Protein AF-A0A272EQB7-F1 (afdb_monomer)

Organism: NCBI:txid857335

Solvent-accessible surface area (backbone atoms only — not comparable to full-atom values): 10010 Å² total; per-residue (Å²): 135,85,90,82,90,80,87,82,80,87,81,77,77,75,69,78,74,81,74,76,71,73,78,72,76,55,70,37,85,63,56,81,88,71,46,61,60,33,54,83,73,50,77,81,75,66,52,91,91,33,71,62,35,52,49,55,52,49,56,60,53,58,59,62,74,35,62,96,34,72,68,36,55,48,50,57,58,67,66,43,72,52,82,69,60,44,56,44,74,48,19,76,82,69,74,44,85,57,54,59,89,85,39,48,68,57,52,52,50,54,48,13,50,49,39,39,53,56,58,23,49,41,57,34,48,71,72,64,63,74,78,51,67,78,77,34,79,86,42,43,71,62,35,73,81,61,77,69,73,81,78,86,72,82,74,129

Secondary structure (DSSP, 8-state):
-------------------------PPPSS-TTTS--HHHHSPPPPPTT-HHHHHHHHHHHHHGGGTTSHHHHHHHHHH---TTHHHHTTHHHHTS---TTT-HHHHHHHHHHHHHHHHHTHHHHHHH-PPPGGGSHHHHHHHGGGT---------

Nearest PDB structures (foldseek):
  1iw8-assembly1_B  TM=9.272E-01  e=2.525E-04  Shimwellia blattae
  1d2t-assembly1_A  TM=9.258E-01  e=3.626E-04  Shimwellia blattae
  1iw8-assembly1_E  TM=9.269E-01  e=3.414E-04  Shimwellia blattae
  1iw8-assembly1_A  TM=9.274E-01  e=4.903E-04  Shimwellia blattae
  2a96-assembly2_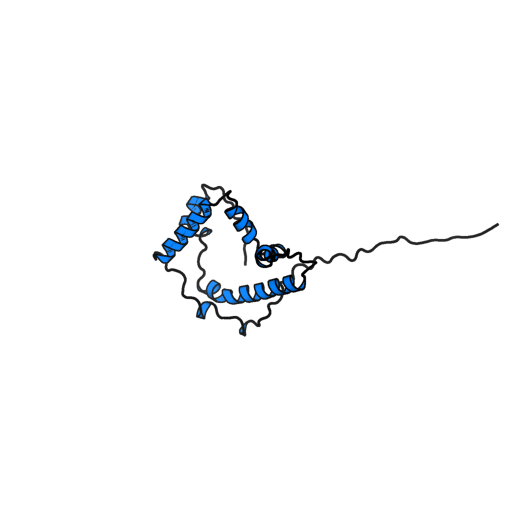C  TM=8.805E-01  e=4.855E-03  Salmonella enterica subsp. enterica serovar Typhimurium

Radius of gyration: 25.17 Å; Cα contacts (8 Å, |Δi|>4): 79; chains: 1; bounding box: 80×48×67 Å

pLDDT: mean 79.61, std 21.86, range [29.05, 97.69]

Sequence (156 aa):
MNRMLSALLLAITILPGISSAKDARAKGYLKKSELPSSLAQLPPPPAPGSAAEALDLDIARRSFTLRDTPRWAQAISDADLSFPRAAQTYACALGTRIPQADVPHLHELLQRSRRDLSGATKRAKEHYQRKRPLNRPRFTRHFEALSWQPSGGVYE

Structure (mmCIF, N/CA/C/O backbone):
data_AF-A0A272EQB7-F1
#
_entry.id   AF-A0A272EQB7-F1
#
loop_
_atom_site.group_PDB
_atom_site.id
_atom_site.type_symbol
_atom_site.label_atom_id
_atom_site.label_alt_id
_atom_site.label_comp_id
_atom_site.label_asym_id
_atom_site.label_entity_id
_atom_site.label_seq_id
_atom_site.pdbx_PDB_ins_code
_atom_site.Cartn_x
_atom_site.Cartn_y
_atom_site.Cartn_z
_atom_site.occupancy
_atom_site.B_iso_or_equiv
_atom_site.auth_seq_id
_atom_site.auth_comp_id
_atom_site.auth_asym_id
_atom_site.auth_atom_id
_atom_site.pdbx_PDB_model_num
ATOM 1 N N . MET A 1 1 ? -62.634 37.733 42.838 1.00 40.22 1 MET A N 1
ATOM 2 C CA . MET A 1 1 ? -62.467 36.369 42.293 1.00 40.22 1 MET A CA 1
ATOM 3 C C . MET A 1 1 ? -61.105 36.262 41.616 1.00 40.22 1 MET A C 1
ATOM 5 O O . MET A 1 1 ? -60.834 37.042 40.719 1.00 40.22 1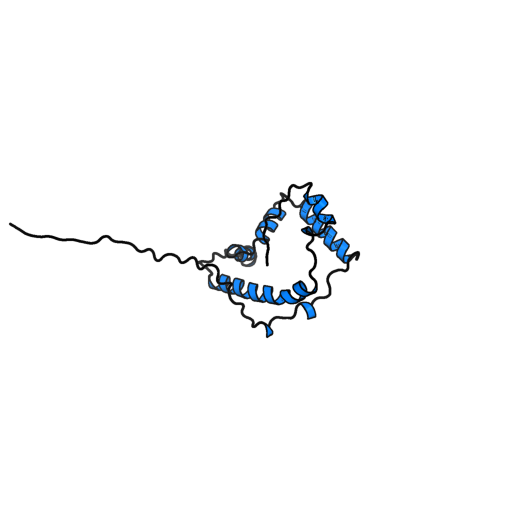 MET A O 1
ATOM 9 N N . ASN A 1 2 ? -60.268 35.380 42.177 1.00 34.50 2 ASN A N 1
ATOM 10 C CA . ASN A 1 2 ? -58.983 34.766 41.776 1.00 34.50 2 ASN A CA 1
ATOM 11 C C . ASN A 1 2 ? -58.168 35.373 40.609 1.00 34.50 2 ASN A C 1
ATOM 13 O O . ASN A 1 2 ? -58.652 35.425 39.491 1.00 34.50 2 ASN A O 1
ATOM 17 N N . ARG A 1 3 ? -56.942 35.895 40.806 1.00 48.72 3 ARG A N 1
ATOM 18 C CA . ARG A 1 3 ? -55.649 35.231 41.147 1.00 48.72 3 ARG A CA 1
ATOM 19 C C . ARG A 1 3 ? -55.101 34.289 40.050 1.00 48.72 3 ARG A C 1
ATOM 21 O O . ARG A 1 3 ? -55.536 33.150 39.988 1.00 48.72 3 ARG A O 1
ATOM 28 N N . MET A 1 4 ? -54.065 34.716 39.311 1.00 43.78 4 MET A N 1
ATOM 29 C CA . MET A 1 4 ? -52.652 34.271 39.447 1.00 43.78 4 MET A CA 1
ATOM 30 C C . MET A 1 4 ? -51.841 34.402 38.144 1.00 43.78 4 MET A C 1
ATOM 32 O O . MET A 1 4 ? -52.243 33.930 37.088 1.00 43.78 4 MET A O 1
ATOM 36 N N . LEU A 1 5 ? -50.655 35.005 38.274 1.00 47.69 5 LEU A N 1
ATOM 37 C CA . LEU A 1 5 ? -49.543 34.911 37.333 1.00 47.69 5 LEU A CA 1
ATOM 38 C C . LEU A 1 5 ? -49.000 33.470 37.291 1.00 47.69 5 LEU A C 1
ATOM 40 O O . LEU A 1 5 ? -48.858 32.850 38.344 1.00 47.69 5 LEU A O 1
ATOM 44 N N . SER A 1 6 ? -48.587 32.976 36.121 1.00 44.16 6 SER A N 1
ATOM 45 C CA . SER A 1 6 ? -47.539 31.949 36.024 1.00 44.16 6 SER A CA 1
ATOM 46 C C . SER A 1 6 ? -46.805 32.012 34.687 1.00 44.16 6 SER A C 1
ATOM 48 O O . SER A 1 6 ? -47.367 31.778 33.622 1.00 44.16 6 SER A O 1
ATOM 50 N N . ALA A 1 7 ? -45.524 32.349 34.797 1.00 49.12 7 ALA A N 1
ATOM 51 C CA . ALA A 1 7 ? -44.485 32.121 33.810 1.00 49.12 7 ALA A CA 1
ATOM 52 C C . ALA A 1 7 ? -44.190 30.618 33.705 1.00 49.12 7 ALA A C 1
ATOM 54 O O . ALA A 1 7 ? -44.163 29.963 34.744 1.00 49.12 7 ALA A O 1
ATOM 55 N N . LEU A 1 8 ? -43.873 30.089 32.515 1.00 44.78 8 LEU A N 1
ATOM 56 C CA . LEU A 1 8 ? -42.995 28.916 32.427 1.00 44.78 8 LEU A CA 1
ATOM 57 C C . LEU A 1 8 ? -42.366 28.701 31.034 1.00 44.78 8 LEU A C 1
ATOM 59 O O . LEU A 1 8 ? -43.028 28.337 30.071 1.00 44.78 8 LEU A O 1
ATOM 63 N N . LEU A 1 9 ? -41.053 28.934 31.022 1.00 42.50 9 LEU A N 1
ATOM 64 C CA . LEU A 1 9 ? -39.956 28.272 30.309 1.00 42.50 9 LEU A CA 1
ATOM 65 C C . LEU A 1 9 ? -40.028 27.973 28.797 1.00 42.50 9 LEU A C 1
ATOM 67 O O . LEU A 1 9 ? -40.594 26.994 28.322 1.00 42.50 9 LEU A O 1
ATOM 71 N N . LEU A 1 10 ? -39.194 28.744 28.097 1.00 43.06 10 LEU A N 1
ATOM 72 C CA . LEU A 1 10 ? -38.502 28.419 26.857 1.00 43.06 10 LEU A CA 1
ATOM 73 C C . LEU A 1 10 ? -37.652 27.139 27.046 1.00 43.06 10 LEU A C 1
ATOM 75 O O . LEU A 1 10 ? -36.594 27.175 27.676 1.00 43.06 10 LEU A O 1
ATOM 79 N N . ALA A 1 11 ? -38.096 26.000 26.517 1.00 45.72 11 ALA A N 1
ATOM 80 C CA . ALA A 1 11 ? -37.273 24.794 26.447 1.00 45.72 11 ALA A CA 1
ATOM 81 C C . ALA A 1 11 ? -36.256 24.934 25.301 1.00 45.72 11 ALA A C 1
ATOM 83 O O . ALA A 1 11 ? -36.504 24.521 24.171 1.00 45.72 11 ALA A O 1
ATOM 84 N N . ILE A 1 12 ? -35.098 25.535 25.588 1.00 50.59 12 ILE A N 1
ATOM 85 C CA . ILE A 1 12 ? -33.922 25.422 24.721 1.00 50.59 12 ILE A CA 1
ATOM 86 C C . ILE A 1 12 ? -33.397 23.995 24.895 1.00 50.59 12 ILE A C 1
ATOM 88 O O . ILE A 1 12 ? -32.660 23.699 25.835 1.00 50.59 12 ILE A O 1
ATOM 92 N N . THR A 1 13 ? -33.780 23.088 23.999 1.00 50.00 13 THR A N 1
ATOM 93 C CA . THR A 1 13 ? -33.079 21.812 23.853 1.00 50.00 13 THR A CA 1
ATOM 94 C C . THR A 1 13 ? -31.707 22.108 23.265 1.00 50.00 13 THR A C 1
ATOM 96 O O . THR A 1 13 ? -31.542 22.213 22.049 1.00 50.00 13 THR A O 1
ATOM 99 N N . ILE A 1 14 ? -30.713 22.277 24.135 1.00 52.88 14 ILE A N 1
ATOM 100 C CA . ILE A 1 14 ? -29.311 22.204 23.743 1.00 52.88 14 ILE A CA 1
ATOM 101 C C . ILE A 1 14 ? -29.088 20.746 23.342 1.00 52.88 14 ILE A C 1
ATOM 103 O O . ILE A 1 14 ? -28.849 19.888 24.188 1.00 52.88 14 ILE A O 1
ATOM 107 N N . LEU A 1 15 ? -29.216 20.447 22.046 1.00 45.94 15 LEU A N 1
ATOM 108 C CA . LEU A 1 15 ? -28.535 19.291 21.478 1.00 45.94 15 LEU A CA 1
ATOM 109 C C . LEU A 1 15 ? -27.065 19.464 21.874 1.00 45.94 15 LEU A C 1
ATOM 111 O O . LEU A 1 15 ? -26.483 20.487 21.497 1.00 45.94 15 LEU A O 1
ATOM 115 N N . PRO A 1 16 ? -26.456 18.552 22.655 1.00 47.72 16 PRO A N 1
ATOM 116 C CA . PRO A 1 16 ? -25.014 18.573 22.788 1.00 47.72 16 PRO A CA 1
ATOM 117 C C . PRO A 1 16 ? -24.486 18.495 21.364 1.00 47.72 16 PRO A C 1
ATOM 119 O O . PRO A 1 16 ? -24.775 17.541 20.638 1.00 47.72 16 PRO A O 1
ATOM 122 N N . GLY A 1 17 ? -23.815 19.567 20.935 1.00 45.81 17 GLY A N 1
ATOM 123 C CA . GLY A 1 17 ? -23.179 19.606 19.635 1.00 45.81 17 GLY A CA 1
ATOM 124 C C . GLY A 1 17 ? -22.377 18.325 19.514 1.00 45.81 17 GLY A C 1
ATOM 125 O O . GLY A 1 17 ? -21.524 18.051 20.361 1.00 45.81 17 GLY A O 1
ATOM 126 N N . ILE A 1 18 ? -22.705 17.512 18.510 1.00 52.97 18 ILE A N 1
ATOM 127 C CA . ILE A 1 18 ? -21.858 16.402 18.107 1.00 52.97 18 ILE A CA 1
ATOM 128 C C . ILE A 1 18 ? -20.567 17.095 17.709 1.00 52.97 18 ILE A C 1
ATOM 130 O O . ILE A 1 18 ? -20.463 17.675 16.628 1.00 52.97 18 ILE A O 1
ATOM 134 N N . SER A 1 19 ? -19.622 17.152 18.645 1.00 40.03 19 SER A N 1
ATOM 135 C CA . SER A 1 19 ? -18.281 17.598 18.354 1.00 40.03 19 SER A CA 1
ATOM 136 C C . SER A 1 19 ? -17.782 16.579 17.352 1.00 40.03 19 SER A C 1
ATOM 138 O O . SER A 1 19 ? -17.458 15.446 17.708 1.0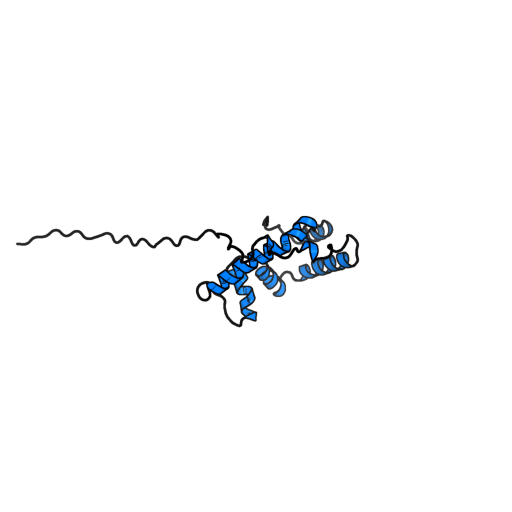0 40.03 19 SER A O 1
ATOM 140 N N . SER A 1 20 ? -17.836 16.945 16.071 1.00 47.09 20 SER A N 1
ATOM 141 C CA . SER A 1 20 ? -17.115 16.241 15.033 1.00 47.09 20 SER A CA 1
ATOM 142 C C . SER A 1 20 ? -15.663 16.383 15.441 1.00 47.09 20 SER A C 1
ATOM 144 O O . SER A 1 20 ? -15.038 17.410 15.170 1.00 47.09 20 SER A O 1
ATOM 146 N N . ALA A 1 21 ? -15.167 15.393 16.183 1.00 48.66 21 ALA A N 1
ATOM 147 C CA . ALA A 1 21 ? -13.775 15.283 16.539 1.00 48.66 21 ALA A CA 1
ATOM 148 C C . ALA A 1 21 ? -13.015 15.327 15.217 1.00 48.66 21 ALA A C 1
ATOM 150 O O . ALA A 1 21 ? -13.003 14.359 14.462 1.00 48.66 21 ALA A O 1
ATOM 151 N N . LYS A 1 22 ? -12.462 16.499 14.891 1.00 45.22 22 LYS A N 1
ATOM 152 C CA . LYS A 1 22 ? -11.481 16.651 13.824 1.00 45.22 22 LYS A CA 1
ATOM 153 C C . LYS A 1 22 ? -10.431 15.589 14.101 1.00 45.22 22 LYS A C 1
ATOM 155 O O . LYS A 1 22 ? -9.779 15.682 15.137 1.00 45.22 22 LYS A O 1
ATOM 160 N N . ASP A 1 23 ? -10.356 14.594 13.219 1.00 49.66 23 ASP A N 1
ATOM 161 C CA . ASP A 1 23 ? -9.526 13.392 13.300 1.00 49.66 23 ASP A CA 1
ATOM 162 C C . ASP A 1 23 ? -8.214 13.633 14.058 1.00 49.66 23 ASP A C 1
ATOM 164 O O . ASP A 1 23 ? -7.176 13.976 13.480 1.00 49.66 23 ASP A O 1
ATOM 168 N N . ALA A 1 24 ? -8.230 13.413 15.373 1.00 55.94 24 ALA A N 1
ATOM 169 C CA . ALA A 1 24 ? -7.002 13.188 16.100 1.00 55.94 24 ALA A CA 1
ATOM 170 C C . ALA A 1 24 ? -6.483 11.863 15.549 1.00 55.94 24 ALA A C 1
ATOM 172 O O . ALA A 1 24 ? -7.046 10.808 15.840 1.00 55.94 24 ALA A O 1
ATOM 173 N N . ARG A 1 25 ? -5.480 11.926 14.659 1.00 65.62 25 ARG A N 1
ATOM 174 C CA . ARG A 1 25 ? -4.903 10.742 14.010 1.0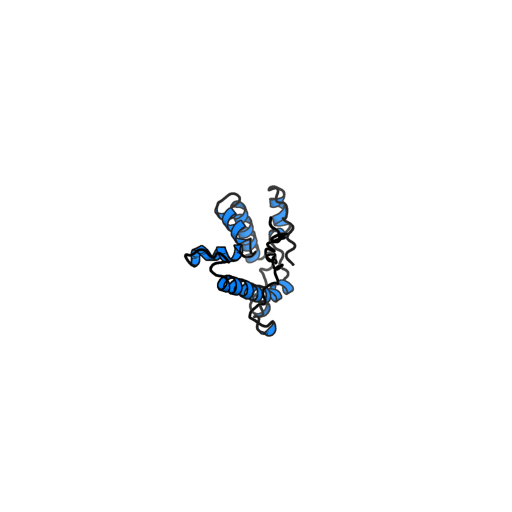0 65.62 25 ARG A CA 1
ATOM 175 C C . ARG A 1 25 ? -4.656 9.693 15.102 1.00 65.62 25 ARG A C 1
ATOM 177 O O . ARG A 1 25 ? -3.810 9.923 15.963 1.00 65.62 25 ARG A O 1
ATOM 184 N N . ALA A 1 26 ? -5.400 8.581 15.066 1.00 78.56 26 ALA A N 1
ATOM 185 C CA . ALA A 1 26 ? -5.333 7.550 16.103 1.00 78.56 26 ALA A CA 1
ATOM 186 C C . ALA A 1 26 ? -3.874 7.177 16.392 1.00 78.56 26 ALA A C 1
ATOM 188 O O . ALA A 1 26 ? -3.101 7.016 15.455 1.00 78.56 26 ALA A O 1
ATOM 189 N N . LYS A 1 27 ? -3.461 7.066 17.656 1.00 91.31 27 LYS A N 1
ATOM 190 C CA . LYS A 1 27 ? -2.083 6.679 17.989 1.00 91.31 27 LYS A CA 1
ATOM 191 C C . LYS A 1 27 ? -1.881 5.187 17.700 1.00 91.31 27 LYS A C 1
ATOM 193 O O . LYS A 1 27 ? -2.681 4.368 18.142 1.00 91.31 27 LYS A O 1
ATOM 198 N N . GLY A 1 28 ? -0.796 4.838 17.011 1.00 94.38 28 GLY A N 1
ATOM 199 C CA . GLY A 1 28 ? -0.396 3.440 16.816 1.00 94.38 28 GLY A CA 1
ATOM 200 C C . GLY A 1 28 ? -0.180 2.681 18.134 1.00 94.38 28 GLY A C 1
ATOM 201 O O . GLY A 1 28 ? -0.078 3.287 19.206 1.00 94.38 28 GLY A O 1
ATOM 202 N N . TYR A 1 29 ? -0.151 1.354 18.075 1.00 96.69 29 TYR A N 1
ATOM 203 C CA . TYR A 1 29 ? 0.155 0.509 19.230 1.00 96.69 29 TYR A CA 1
ATOM 204 C C . TYR A 1 29 ? 1.644 0.521 19.562 1.00 96.69 29 TYR A C 1
ATOM 206 O O . TYR A 1 29 ? 2.002 0.472 20.739 1.00 96.69 29 TYR A O 1
ATOM 214 N N . LEU A 1 30 ? 2.500 0.615 18.545 1.00 96.50 30 LEU A N 1
ATOM 215 C CA . LEU A 1 30 ? 3.940 0.459 18.696 1.00 96.50 30 LEU A CA 1
ATOM 216 C C . LEU A 1 30 ? 4.633 1.800 18.951 1.00 96.50 30 LEU A C 1
ATOM 218 O O . LEU A 1 30 ? 4.301 2.844 18.377 1.00 96.50 30 LEU A O 1
ATOM 222 N N . LYS A 1 31 ? 5.665 1.780 19.795 1.00 95.12 31 LYS A N 1
ATOM 223 C CA . LYS A 1 31 ? 6.633 2.876 19.884 1.00 95.12 31 LYS A CA 1
ATOM 224 C C . LYS A 1 31 ? 7.452 2.916 18.598 1.00 95.12 31 LYS A C 1
ATOM 226 O O . LYS A 1 31 ? 7.689 1.904 17.947 1.00 95.12 31 LYS A O 1
ATOM 231 N N . LYS A 1 32 ? 7.999 4.089 18.267 1.00 90.81 32 LYS A N 1
ATOM 232 C CA . LYS A 1 32 ? 8.852 4.256 17.075 1.00 90.81 32 LYS A CA 1
ATOM 233 C C . LYS A 1 32 ? 10.049 3.294 17.044 1.00 90.81 32 LYS A C 1
ATOM 235 O O . LYS A 1 32 ? 10.457 2.893 15.961 1.00 90.81 32 LYS A O 1
ATOM 240 N N . SER A 1 33 ? 10.603 2.945 18.206 1.00 93.69 33 SER A N 1
ATOM 241 C CA . SER A 1 33 ? 11.720 2.000 18.350 1.00 93.69 33 SER A CA 1
ATOM 242 C C . SER A 1 33 ? 11.331 0.539 18.112 1.00 93.69 33 SER A C 1
ATOM 244 O O . SER A 1 33 ? 12.207 -0.276 17.861 1.00 93.69 33 SER A O 1
ATOM 246 N N . GLU A 1 34 ? 10.042 0.212 18.203 1.00 95.94 34 GLU A N 1
ATOM 247 C CA . GLU A 1 34 ? 9.500 -1.143 18.032 1.00 95.94 34 GLU A CA 1
ATOM 248 C C . GLU A 1 34 ? 9.037 -1.391 16.587 1.00 95.94 34 GLU A C 1
ATOM 250 O O . GLU A 1 34 ? 8.752 -2.524 16.207 1.00 95.94 34 GLU A O 1
ATOM 255 N N . LEU A 1 35 ? 8.966 -0.341 15.761 1.00 95.19 35 LEU A N 1
ATOM 256 C CA . LEU A 1 35 ? 8.603 -0.475 14.355 1.00 95.19 35 LEU A CA 1
ATOM 257 C C . LEU A 1 35 ? 9.707 -1.209 13.574 1.00 95.19 35 LEU A C 1
ATOM 259 O O . LEU A 1 35 ? 10.881 -0.835 13.675 1.00 95.19 35 LEU A O 1
ATOM 263 N N . PRO A 1 36 ? 9.352 -2.193 12.727 1.00 92.50 36 PRO A N 1
ATOM 264 C CA . PRO A 1 36 ? 10.323 -2.878 11.888 1.00 92.50 36 PRO A CA 1
ATOM 265 C C . PRO A 1 36 ? 10.985 -1.901 10.909 1.00 92.50 36 PRO A C 1
ATOM 267 O O . PRO A 1 36 ? 10.334 -1.047 10.301 1.00 92.50 36 PRO A O 1
ATOM 270 N N . SER A 1 37 ? 12.299 -2.036 10.727 1.00 90.62 37 SER A N 1
ATOM 271 C CA . SER A 1 37 ? 13.038 -1.210 9.773 1.00 90.62 37 SER A CA 1
ATOM 272 C C . SER A 1 37 ? 12.834 -1.730 8.350 1.00 90.62 37 SER A C 1
ATOM 274 O O . SER A 1 37 ? 13.542 -2.636 7.914 1.00 90.62 37 SER A O 1
ATOM 276 N N . SER A 1 38 ? 11.906 -1.129 7.598 1.00 95.44 38 SER A N 1
ATOM 277 C CA . SER A 1 38 ? 11.665 -1.492 6.189 1.00 95.44 38 SER A CA 1
ATOM 278 C C . SER A 1 38 ? 12.916 -1.435 5.312 1.00 95.44 38 SER A C 1
ATOM 280 O O . SER A 1 38 ? 13.071 -2.273 4.433 1.00 95.44 38 SER A O 1
ATOM 282 N N . LEU A 1 39 ? 13.829 -0.492 5.563 1.00 96.31 39 LEU A N 1
ATOM 283 C CA . LEU A 1 39 ? 15.078 -0.375 4.803 1.00 96.31 39 LEU A CA 1
ATOM 284 C C . LEU A 1 39 ? 16.029 -1.562 5.030 1.00 96.31 39 LEU A C 1
ATOM 286 O O . LEU A 1 39 ? 16.779 -1.916 4.134 1.00 96.31 39 LEU A O 1
ATOM 290 N N . ALA A 1 40 ? 15.997 -2.179 6.214 1.00 95.62 40 ALA A N 1
ATOM 291 C CA . ALA A 1 40 ? 16.830 -3.346 6.504 1.00 95.62 40 ALA A CA 1
ATOM 292 C C . ALA A 1 40 ? 16.235 -4.652 5.948 1.00 95.62 40 ALA A C 1
ATOM 294 O O . ALA A 1 40 ? 16.945 -5.643 5.835 1.00 95.62 40 ALA A O 1
ATOM 295 N N . GLN A 1 41 ? 14.934 -4.668 5.645 1.00 95.31 41 GLN A N 1
ATOM 296 C CA . GLN A 1 41 ? 14.206 -5.873 5.235 1.00 95.31 41 GLN A CA 1
ATOM 297 C C . GLN A 1 41 ? 13.991 -5.961 3.726 1.00 95.31 41 GLN A C 1
ATOM 299 O O . GLN A 1 41 ? 13.919 -7.057 3.177 1.00 95.31 41 GLN A O 1
ATOM 304 N N . LEU A 1 42 ? 13.832 -4.818 3.058 1.00 96.44 42 LEU A N 1
ATOM 305 C CA . LEU A 1 42 ? 13.507 -4.775 1.640 1.00 96.44 42 LEU A CA 1
ATOM 306 C C . LEU A 1 42 ? 14.772 -4.624 0.790 1.00 96.44 42 LEU A C 1
ATOM 308 O O . LEU A 1 42 ? 15.647 -3.833 1.143 1.00 96.44 42 LEU A O 1
ATOM 312 N N . PRO A 1 43 ? 14.850 -5.310 -0.365 1.00 96.56 43 PRO A N 1
ATOM 313 C CA . PRO A 1 43 ? 15.865 -5.002 -1.359 1.00 96.56 43 PRO A CA 1
ATOM 314 C C . PRO A 1 43 ? 15.628 -3.603 -1.961 1.00 96.56 43 PRO A C 1
ATOM 316 O O . PRO A 1 43 ? 14.518 -3.058 -1.864 1.00 96.56 43 PRO A O 1
ATOM 319 N N . PRO A 1 44 ? 16.637 -3.021 -2.639 1.00 97.00 44 PRO A N 1
ATOM 320 C CA . PRO A 1 44 ? 16.425 -1.824 -3.442 1.00 97.00 44 PRO A CA 1
ATOM 321 C C . PRO A 1 44 ? 15.339 -2.052 -4.508 1.00 97.00 44 PRO A C 1
ATOM 323 O O . PRO A 1 44 ? 15.126 -3.184 -4.954 1.00 97.00 44 PRO A O 1
ATOM 326 N N . PRO A 1 45 ? 14.642 -0.986 -4.948 1.00 96.50 45 PRO A N 1
ATOM 327 C CA . PRO A 1 45 ? 13.667 -1.100 -6.024 1.00 96.50 45 PRO A CA 1
ATOM 328 C C . PRO A 1 45 ? 14.337 -1.582 -7.322 1.00 96.50 45 PRO A C 1
ATOM 330 O O . PRO A 1 45 ? 15.544 -1.386 -7.491 1.00 96.50 45 PRO A O 1
ATOM 333 N N . PRO A 1 46 ? 13.562 -2.139 -8.275 1.00 96.44 46 PRO A N 1
ATOM 334 C CA . PRO A 1 46 ? 14.080 -2.511 -9.586 1.00 96.44 46 PRO A CA 1
ATOM 335 C C . PRO A 1 46 ? 14.909 -1.388 -10.215 1.00 96.44 46 PRO A C 1
ATOM 337 O O . PRO A 1 46 ? 14.450 -0.243 -10.300 1.00 96.44 46 PRO A O 1
ATOM 340 N N . ALA A 1 47 ? 16.130 -1.722 -10.637 1.00 94.50 47 ALA A N 1
ATOM 341 C CA . ALA A 1 47 ? 17.055 -0.756 -11.213 1.00 94.50 47 ALA A CA 1
ATOM 342 C C . ALA A 1 47 ? 16.504 -0.174 -12.531 1.00 94.50 47 ALA A C 1
ATOM 344 O O . ALA A 1 47 ? 15.833 -0.901 -13.279 1.00 94.50 47 ALA A O 1
ATOM 345 N N . PRO A 1 48 ? 16.797 1.099 -12.854 1.00 90.62 48 PRO A N 1
ATOM 346 C CA . PRO A 1 48 ? 16.420 1.688 -14.134 1.00 90.62 48 PRO A CA 1
ATOM 347 C C . PRO A 1 48 ? 16.927 0.860 -15.321 1.00 90.62 48 PRO A C 1
ATOM 349 O O . PRO A 1 48 ? 18.091 0.472 -15.356 1.00 90.62 48 PRO A O 1
ATOM 352 N N . GLY A 1 49 ? 16.055 0.577 -16.287 1.00 90.25 49 GLY A N 1
ATOM 353 C CA . GLY A 1 49 ? 16.372 -0.226 -17.472 1.00 90.25 49 GLY A CA 1
ATOM 354 C C . GLY A 1 49 ? 16.417 -1.742 -17.244 1.00 90.25 49 GLY A C 1
ATOM 355 O O . GLY A 1 49 ? 16.604 -2.485 -18.203 1.00 90.25 49 GLY A O 1
ATOM 356 N N . SER A 1 50 ? 16.216 -2.222 -16.013 1.00 96.75 50 SER A N 1
ATOM 357 C CA . SER A 1 50 ? 16.167 -3.660 -15.730 1.00 96.75 50 SER A CA 1
ATOM 358 C C . SER A 1 50 ? 14.895 -4.323 -16.273 1.00 96.75 50 SER A C 1
ATOM 360 O O . SER A 1 50 ? 13.851 -3.683 -16.426 1.00 96.75 50 SER A O 1
ATOM 362 N N . ALA A 1 51 ? 14.948 -5.642 -16.483 1.00 97.69 51 ALA A N 1
ATOM 363 C CA . ALA A 1 51 ? 13.771 -6.435 -16.847 1.00 97.69 51 ALA A CA 1
ATOM 364 C C . ALA A 1 51 ? 12.647 -6.336 -15.795 1.00 97.69 51 ALA A C 1
ATOM 366 O O . ALA A 1 51 ? 11.470 -6.275 -16.146 1.00 97.69 51 ALA A O 1
ATOM 367 N N . ALA A 1 52 ? 13.006 -6.246 -14.511 1.00 96.69 52 ALA A N 1
ATOM 368 C CA . ALA A 1 52 ? 12.046 -6.057 -13.427 1.00 96.69 52 ALA A CA 1
ATOM 369 C C . ALA A 1 52 ? 11.353 -4.685 -13.501 1.00 96.69 52 ALA A C 1
ATOM 371 O O . ALA A 1 52 ? 10.140 -4.597 -13.321 1.00 96.69 52 ALA A O 1
ATOM 372 N N . GLU A 1 53 ? 12.080 -3.611 -13.837 1.00 94.25 53 GLU A N 1
ATOM 373 C CA . GLU A 1 53 ? 11.441 -2.315 -14.087 1.00 94.25 53 GLU A CA 1
ATOM 374 C C . GLU A 1 53 ? 10.528 -2.374 -15.320 1.00 94.25 53 GLU A C 1
ATOM 376 O O . GLU A 1 53 ? 9.428 -1.821 -15.295 1.00 94.25 53 GLU A O 1
ATOM 381 N N . ALA A 1 54 ? 10.952 -3.050 -16.390 1.00 92.69 54 ALA A N 1
ATOM 382 C CA . ALA A 1 54 ? 10.133 -3.203 -17.589 1.00 92.69 54 ALA A CA 1
ATOM 383 C C . ALA A 1 54 ? 8.797 -3.903 -17.282 1.00 92.69 54 ALA A C 1
ATOM 385 O O . ALA A 1 54 ? 7.752 -3.420 -17.724 1.00 92.69 54 ALA A O 1
ATOM 386 N N . LEU A 1 55 ? 8.824 -4.966 -16.472 1.00 95.75 55 LEU A N 1
ATOM 387 C CA . LEU A 1 55 ? 7.628 -5.671 -16.010 1.00 95.75 55 LEU 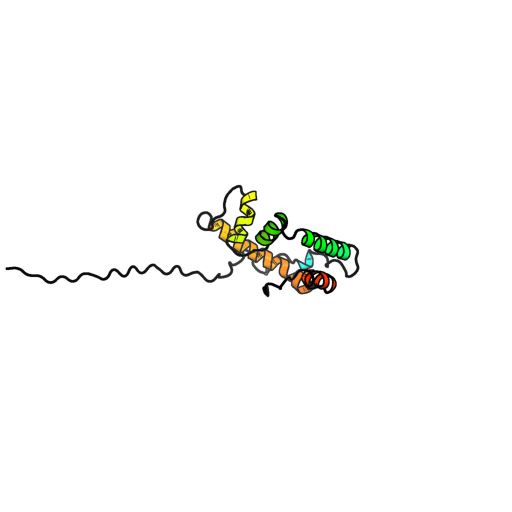A CA 1
ATOM 388 C C . LEU A 1 55 ? 6.709 -4.766 -15.176 1.00 95.75 55 LEU A C 1
ATOM 390 O O . LEU A 1 55 ? 5.512 -4.688 -15.455 1.00 95.75 55 LEU A O 1
ATOM 394 N N . ASP A 1 56 ? 7.262 -4.031 -14.207 1.00 93.69 56 ASP A N 1
ATOM 395 C CA . ASP A 1 56 ? 6.500 -3.084 -13.381 1.00 93.69 56 ASP A CA 1
ATOM 396 C C . ASP A 1 56 ? 5.762 -2.041 -14.236 1.00 93.69 56 ASP A C 1
ATOM 398 O O . ASP A 1 56 ? 4.601 -1.710 -13.981 1.00 93.69 56 ASP A O 1
ATOM 402 N N . LEU A 1 57 ? 6.437 -1.502 -15.258 1.00 90.56 57 LEU A N 1
ATOM 403 C CA . LEU A 1 57 ? 5.848 -0.512 -16.158 1.00 90.56 57 LEU A CA 1
ATOM 404 C C . LEU A 1 57 ? 4.794 -1.138 -17.077 1.00 90.56 57 LEU A C 1
ATOM 406 O O . LEU A 1 57 ? 3.803 -0.478 -17.376 1.00 90.56 57 LEU A O 1
ATOM 410 N N . ASP A 1 58 ? 4.986 -2.374 -17.532 1.00 92.31 58 ASP A N 1
ATOM 411 C CA . ASP A 1 58 ? 4.015 -3.065 -18.379 1.00 92.31 58 ASP A CA 1
ATOM 412 C C . ASP A 1 58 ? 2.714 -3.372 -17.622 1.00 92.31 58 ASP A C 1
ATOM 414 O O . ASP A 1 58 ? 1.631 -3.005 -18.081 1.00 92.31 58 ASP A O 1
ATOM 418 N N . ILE A 1 59 ? 2.809 -3.916 -16.404 1.00 93.25 59 ILE A N 1
ATOM 419 C CA . ILE A 1 59 ? 1.648 -4.150 -15.527 1.00 93.25 59 ILE A CA 1
ATOM 420 C C . ILE A 1 59 ? 0.907 -2.838 -15.254 1.00 93.25 59 ILE A C 1
ATOM 422 O O . ILE A 1 59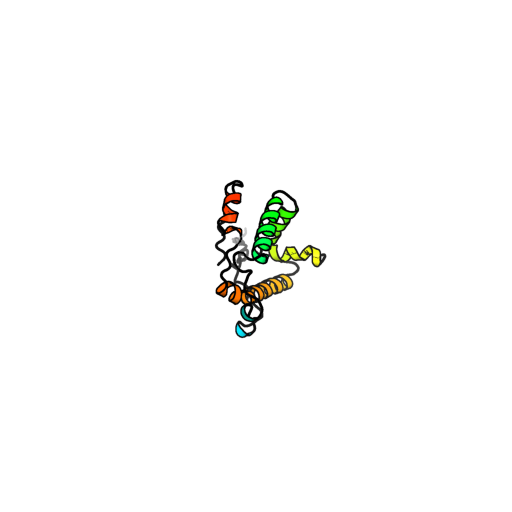 ? -0.320 -2.774 -15.363 1.00 93.25 59 ILE A O 1
ATOM 426 N N . ALA A 1 60 ? 1.645 -1.769 -14.942 1.00 91.31 60 ALA A N 1
ATOM 427 C CA . ALA A 1 60 ? 1.046 -0.463 -14.710 1.00 91.31 60 ALA A CA 1
ATOM 428 C C . ALA A 1 60 ? 0.360 0.105 -15.964 1.00 91.31 60 ALA A C 1
ATOM 430 O O . ALA A 1 60 ? -0.628 0.809 -15.819 1.00 91.31 60 ALA A O 1
ATOM 431 N N . ARG A 1 61 ? 0.816 -0.192 -17.190 1.00 88.69 61 ARG A N 1
ATOM 432 C CA . ARG A 1 61 ? 0.090 0.198 -18.416 1.00 88.69 61 ARG A CA 1
ATOM 433 C C . ARG A 1 61 ? -1.192 -0.606 -18.591 1.00 88.69 61 ARG A C 1
ATOM 435 O O . ARG A 1 61 ? -2.232 -0.019 -18.875 1.00 88.69 61 ARG A O 1
ATOM 442 N N . ARG A 1 62 ? -1.128 -1.925 -18.388 1.00 90.88 62 ARG A N 1
ATOM 443 C CA . ARG A 1 62 ? -2.28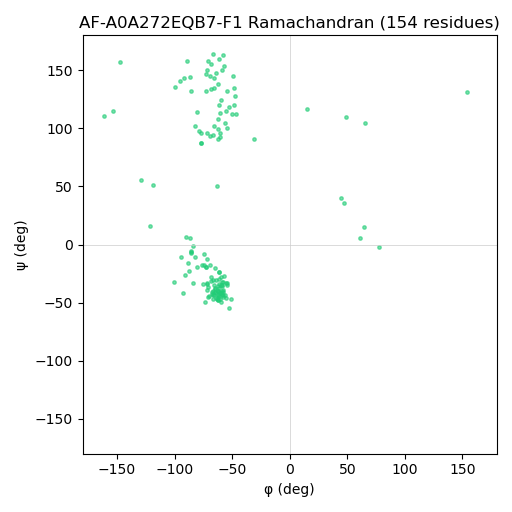8 -2.821 -18.518 1.00 90.88 62 ARG A CA 1
ATOM 444 C C . ARG A 1 62 ? -3.404 -2.470 -17.538 1.00 90.88 62 ARG A C 1
ATOM 446 O O . ARG A 1 62 ? -4.568 -2.580 -17.890 1.00 90.88 62 ARG A O 1
ATOM 453 N N . SER A 1 63 ? -3.089 -1.994 -16.332 1.00 90.88 63 SER A N 1
ATOM 454 C CA . SER A 1 63 ? -4.141 -1.604 -15.381 1.00 90.88 63 SER A CA 1
ATOM 455 C C . SER A 1 63 ? -5.022 -0.460 -15.901 1.00 90.88 63 SER A C 1
ATOM 457 O O . SER A 1 63 ? -6.210 -0.421 -15.595 1.00 90.88 63 SER A O 1
ATOM 459 N N . PHE A 1 64 ? -4.486 0.433 -16.739 1.00 86.00 64 PHE A N 1
ATOM 460 C CA . PHE A 1 64 ? -5.248 1.542 -17.318 1.00 86.00 64 PHE A CA 1
ATOM 461 C C . PHE A 1 64 ? -6.238 1.126 -18.403 1.00 86.00 64 PHE A C 1
ATOM 463 O O . PHE A 1 64 ? -7.157 1.894 -18.680 1.00 86.00 64 PHE A O 1
ATOM 470 N N . THR A 1 65 ? -6.086 -0.057 -19.005 1.00 90.06 65 THR A N 1
ATOM 471 C CA . THR A 1 65 ? -7.074 -0.579 -19.963 1.00 90.06 65 THR A CA 1
ATOM 472 C C . THR A 1 65 ? -8.335 -1.080 -19.263 1.00 90.06 65 THR A C 1
ATOM 474 O O . THR A 1 65 ? -9.305 -1.416 -19.928 1.00 90.06 65 THR A O 1
ATOM 477 N N . LEU A 1 66 ? -8.333 -1.139 -17.926 1.00 94.12 66 LEU A N 1
ATOM 478 C CA . LEU A 1 66 ? -9.493 -1.527 -17.129 1.00 94.12 66 LEU A CA 1
ATOM 479 C C . LEU A 1 66 ? -10.449 -0.359 -16.865 1.00 94.12 66 LEU A C 1
ATOM 481 O O . LEU A 1 66 ? -11.459 -0.581 -16.205 1.00 94.12 66 LEU A O 1
ATOM 485 N N . ARG A 1 67 ? -10.164 0.866 -17.331 1.00 91.19 67 ARG A N 1
ATOM 486 C CA . ARG A 1 67 ? -11.077 2.013 -17.178 1.00 91.19 67 ARG A CA 1
ATOM 487 C C . ARG A 1 67 ? -12.498 1.662 -17.609 1.00 91.19 67 ARG A C 1
ATOM 489 O O . ARG A 1 67 ? -12.698 0.847 -18.502 1.00 91.19 67 ARG A O 1
ATOM 496 N N . ASP A 1 68 ? -13.462 2.247 -16.907 1.00 92.88 68 ASP A N 1
ATOM 497 C CA . ASP A 1 68 ? -14.902 2.053 -17.125 1.00 92.88 68 ASP A CA 1
ATOM 498 C C . ASP A 1 68 ? -15.405 0.609 -16.938 1.00 92.88 68 ASP A C 1
ATOM 500 O O . ASP A 1 68 ? -16.586 0.324 -17.120 1.00 92.88 68 ASP A O 1
ATOM 504 N N . THR A 1 69 ? -14.544 -0.311 -16.486 1.00 97.44 69 THR A N 1
ATOM 505 C CA . THR A 1 69 ? -14.957 -1.658 -16.077 1.00 97.44 69 THR A CA 1
ATOM 506 C C . THR A 1 69 ? -15.343 -1.700 -14.593 1.00 97.44 69 THR A C 1
ATOM 508 O O . THR A 1 69 ? -14.829 -0.912 -13.786 1.00 97.44 69 THR A O 1
ATOM 511 N N . PRO A 1 70 ? -16.151 -2.692 -14.165 1.00 97.62 70 PRO A N 1
ATOM 512 C CA . PRO A 1 70 ? -16.416 -2.930 -12.744 1.00 97.62 70 PRO A CA 1
ATOM 513 C C . PRO A 1 70 ? -15.141 -3.108 -11.909 1.00 97.62 70 PRO A C 1
ATOM 515 O O . PRO A 1 70 ? -15.078 -2.669 -10.759 1.00 97.62 70 PRO A O 1
ATOM 518 N N . ARG A 1 71 ? -14.082 -3.691 -12.490 1.00 96.75 71 ARG A N 1
ATOM 519 C CA . ARG A 1 71 ? -12.803 -3.867 -11.792 1.00 96.75 71 ARG A CA 1
ATOM 520 C C . ARG A 1 71 ? -12.141 -2.529 -11.465 1.00 96.75 71 ARG A C 1
ATOM 522 O O . ARG A 1 71 ? -11.548 -2.404 -10.392 1.00 96.75 71 ARG A O 1
ATOM 529 N N . TRP A 1 72 ? -12.241 -1.545 -12.356 1.00 96.19 72 TRP A N 1
ATOM 530 C CA . TRP A 1 72 ? -11.726 -0.194 -12.126 1.00 96.19 72 TRP A CA 1
ATOM 531 C C . TRP A 1 72 ? -12.558 0.576 -11.108 1.00 96.19 72 TRP A C 1
ATOM 533 O O . TRP A 1 72 ? -11.984 1.218 -10.231 1.00 96.19 72 TRP A O 1
ATOM 543 N N . ALA A 1 73 ? -13.887 0.432 -11.139 1.00 95.56 73 ALA A N 1
ATOM 544 C CA . ALA A 1 73 ? -14.757 0.980 -10.098 1.00 95.56 73 ALA A CA 1
ATOM 545 C C . ALA A 1 73 ? -14.390 0.437 -8.703 1.00 95.56 73 ALA A C 1
ATOM 547 O O . ALA A 1 73 ? -14.263 1.207 -7.749 1.00 95.56 73 ALA A O 1
ATOM 548 N N . GLN A 1 74 ? -14.119 -0.869 -8.594 1.00 94.06 74 GLN A N 1
ATOM 549 C CA . GLN A 1 74 ? -13.609 -1.462 -7.358 1.00 94.06 74 GLN A CA 1
ATOM 550 C C . GLN A 1 74 ? -12.247 -0.870 -6.963 1.00 94.06 74 GLN A C 1
ATOM 552 O O . GLN A 1 74 ? -12.067 -0.495 -5.812 1.00 94.06 74 GLN A O 1
ATOM 557 N N . ALA A 1 75 ? -11.308 -0.712 -7.904 1.00 94.56 75 ALA A N 1
ATOM 558 C CA . ALA A 1 75 ? -9.994 -0.130 -7.612 1.00 94.56 75 ALA A CA 1
ATOM 559 C C . ALA A 1 75 ? -10.077 1.325 -7.107 1.00 94.56 75 ALA A C 1
ATOM 561 O O . ALA A 1 75 ? -9.297 1.706 -6.238 1.00 94.56 75 ALA A O 1
ATOM 562 N N . ILE A 1 76 ? -11.025 2.123 -7.613 1.00 93.38 76 ILE A N 1
ATOM 563 C CA . ILE A 1 76 ? -11.310 3.469 -7.089 1.00 93.38 76 ILE A CA 1
ATOM 564 C C . ILE A 1 76 ? -11.800 3.380 -5.640 1.00 93.38 76 ILE A C 1
ATOM 566 O O . ILE A 1 76 ? -11.294 4.102 -4.785 1.00 93.38 76 ILE A O 1
ATOM 570 N N . SER A 1 77 ? -12.747 2.481 -5.353 1.00 92.12 77 SER A N 1
ATOM 571 C CA . SER A 1 77 ? -13.244 2.276 -3.987 1.00 92.12 77 SER A CA 1
ATOM 572 C C . SER A 1 77 ? -12.140 1.800 -3.034 1.00 92.12 77 SER A C 1
ATOM 574 O O . SER A 1 77 ? -12.081 2.264 -1.900 1.00 92.12 77 SER A O 1
ATOM 576 N N . ASP A 1 78 ? -11.263 0.899 -3.483 1.00 93.06 78 ASP A N 1
ATOM 577 C CA . ASP A 1 78 ? -10.145 0.366 -2.692 1.00 93.06 78 ASP A CA 1
ATOM 578 C C . ASP A 1 78 ? -9.073 1.436 -2.407 1.00 93.06 78 ASP A C 1
ATOM 580 O O . ASP A 1 78 ? -8.364 1.366 -1.401 1.00 93.06 78 ASP A O 1
ATOM 584 N N . ALA A 1 79 ? -8.935 2.429 -3.293 1.00 93.38 79 ALA A N 1
ATOM 585 C CA . ALA A 1 79 ? -7.974 3.519 -3.141 1.00 93.38 79 ALA A CA 1
ATOM 586 C C . ALA A 1 79 ? -8.390 4.546 -2.071 1.00 93.38 79 ALA A C 1
ATOM 588 O O . ALA A 1 79 ? -7.534 5.296 -1.588 1.00 93.38 79 ALA A O 1
ATOM 589 N N . ASP A 1 80 ? -9.666 4.579 -1.673 1.00 92.12 80 ASP A N 1
ATOM 590 C CA . ASP A 1 80 ? -10.126 5.401 -0.556 1.00 92.12 80 ASP A CA 1
ATOM 591 C C . ASP A 1 80 ? -9.750 4.755 0.781 1.00 92.12 80 ASP A C 1
ATOM 593 O O . ASP A 1 80 ? -10.440 3.903 1.344 1.00 92.12 80 ASP A O 1
ATOM 597 N N . LEU A 1 81 ? -8.620 5.211 1.311 1.00 90.44 81 LEU A N 1
ATOM 598 C CA . LEU A 1 81 ? -8.115 4.768 2.600 1.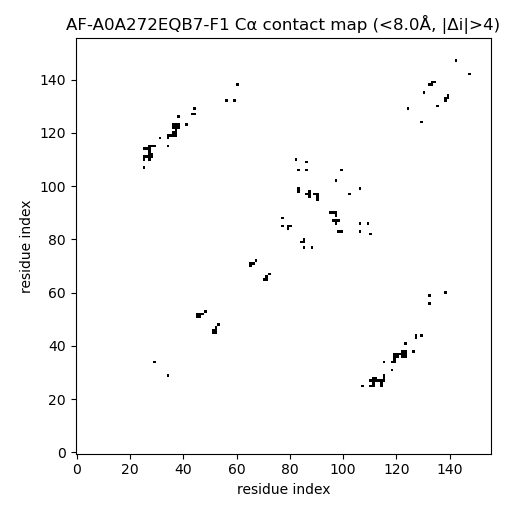00 90.44 81 LEU A CA 1
ATOM 599 C C . LEU A 1 81 ? -8.695 5.574 3.773 1.00 90.44 81 LEU A C 1
ATOM 601 O O . LEU A 1 81 ? -8.222 5.399 4.893 1.00 90.44 81 LEU A O 1
ATOM 605 N N . SER A 1 82 ? -9.645 6.490 3.587 1.00 90.62 82 SER A N 1
ATOM 606 C CA . SER A 1 82 ? -10.243 7.242 4.701 1.00 90.62 82 SER A CA 1
ATOM 607 C C . SER A 1 82 ? -11.177 6.364 5.544 1.00 90.62 82 SER A C 1
ATOM 609 O O . SER A 1 82 ? -11.805 5.437 5.041 1.00 90.62 82 SER A O 1
ATOM 611 N N . PHE A 1 83 ? -11.261 6.610 6.852 1.00 89.12 83 PHE A N 1
ATOM 612 C CA . PHE A 1 83 ? -12.271 5.951 7.688 1.00 89.12 83 PHE A CA 1
ATOM 613 C C . PHE A 1 83 ? -13.574 6.764 7.641 1.00 89.12 83 PHE A C 1
ATOM 615 O O . PHE A 1 83 ? -13.502 7.989 7.572 1.00 89.12 83 PHE A O 1
ATOM 622 N N . PRO A 1 84 ? -14.754 6.114 7.655 1.00 90.50 84 PRO A N 1
ATOM 623 C CA . PRO A 1 84 ? -14.982 4.679 7.868 1.00 90.50 84 PRO A CA 1
ATOM 624 C C . PRO A 1 84 ? -14.879 3.804 6.603 1.00 90.50 84 PRO A C 1
ATOM 626 O O . PRO A 1 84 ? -14.946 2.579 6.721 1.00 90.50 84 PRO A O 1
ATOM 629 N N . ARG A 1 85 ? -14.713 4.382 5.402 1.00 91.00 85 ARG A N 1
ATOM 630 C CA . ARG A 1 85 ? -14.708 3.639 4.123 1.00 91.00 85 ARG A CA 1
ATOM 631 C C . ARG A 1 85 ? -13.682 2.505 4.103 1.00 91.00 85 ARG A C 1
ATOM 633 O O . ARG A 1 85 ? -14.030 1.383 3.748 1.00 91.00 85 ARG A O 1
ATOM 640 N N . ALA A 1 86 ? -12.463 2.777 4.551 1.00 92.06 86 ALA A N 1
ATOM 641 C CA . ALA A 1 86 ? -11.364 1.823 4.589 1.00 92.06 86 ALA A CA 1
ATOM 642 C C . ALA A 1 86 ? -11.661 0.581 5.436 1.00 92.06 86 ALA A C 1
ATOM 644 O O . ALA A 1 86 ? -11.110 -0.476 5.156 1.00 92.06 86 ALA A O 1
ATOM 645 N N . ALA A 1 87 ? -12.523 0.683 6.454 1.00 93.50 87 ALA A N 1
ATOM 646 C CA . ALA A 1 87 ? -12.928 -0.478 7.239 1.00 93.50 87 ALA A CA 1
ATOM 647 C C . ALA A 1 87 ? -13.865 -1.396 6.440 1.00 93.50 87 ALA A C 1
ATOM 649 O O . ALA A 1 87 ? -13.786 -2.612 6.564 1.00 93.50 87 ALA A O 1
ATOM 650 N N . GLN A 1 88 ? -14.717 -0.829 5.580 1.00 92.50 88 GLN A N 1
ATOM 651 C CA . GLN A 1 88 ? -15.704 -1.590 4.808 1.00 92.50 88 GLN A CA 1
ATOM 652 C C . GLN A 1 88 ? -15.080 -2.488 3.734 1.00 92.50 88 GLN A C 1
ATOM 654 O O . GLN A 1 88 ? -15.729 -3.432 3.292 1.00 92.50 88 GLN A O 1
ATOM 659 N N . THR A 1 89 ? -13.824 -2.258 3.340 1.00 93.12 89 THR A N 1
ATOM 660 C CA . THR A 1 89 ? -13.113 -3.132 2.388 1.00 93.12 89 THR A CA 1
ATOM 661 C C . THR A 1 89 ? -12.952 -4.564 2.918 1.00 93.12 89 THR A C 1
ATOM 663 O O . THR A 1 89 ? -12.880 -5.505 2.133 1.00 93.12 89 THR A O 1
ATOM 666 N N . TYR A 1 90 ? -12.988 -4.756 4.243 1.00 93.50 90 TYR A N 1
ATOM 667 C CA . TYR A 1 90 ? -12.903 -6.068 4.892 1.00 93.50 90 TYR A CA 1
ATOM 668 C C . TYR A 1 90 ? -14.253 -6.790 5.023 1.00 93.50 90 TYR A C 1
ATOM 670 O O . TYR A 1 90 ? -14.277 -7.954 5.423 1.00 93.50 90 TYR A O 1
ATOM 678 N N . ALA A 1 91 ? -15.375 -6.145 4.682 1.00 93.50 91 ALA A N 1
ATOM 679 C CA . ALA A 1 91 ? -16.716 -6.685 4.929 1.00 93.50 91 ALA A CA 1
ATOM 680 C C . ALA A 1 91 ? -16.946 -8.040 4.244 1.00 93.50 91 ALA A C 1
ATOM 682 O O . ALA A 1 91 ? -17.501 -8.957 4.846 1.00 93.50 91 ALA A O 1
ATOM 683 N N . CYS A 1 92 ? -16.455 -8.198 3.009 1.00 92.69 92 CYS A N 1
ATOM 684 C CA . CYS A 1 92 ? -16.562 -9.461 2.277 1.00 92.69 92 CYS A CA 1
ATOM 685 C C . CYS A 1 92 ? -15.792 -10.597 2.965 1.00 92.69 92 CYS A C 1
ATOM 687 O O . CYS A 1 92 ? -16.294 -11.713 3.041 1.00 92.69 92 CYS A O 1
ATOM 689 N N . ALA A 1 93 ? -14.589 -10.322 3.478 1.00 93.94 93 ALA A N 1
ATOM 690 C CA . ALA A 1 93 ? -13.764 -11.326 4.148 1.00 93.94 93 ALA A CA 1
ATOM 691 C C . ALA A 1 93 ? -14.326 -11.715 5.524 1.00 93.94 93 ALA A C 1
ATOM 693 O O . ALA A 1 93 ? -14.209 -12.864 5.936 1.00 93.94 93 ALA A O 1
ATOM 694 N N . LEU A 1 94 ? -14.950 -10.763 6.222 1.00 93.50 94 LEU A N 1
ATOM 695 C CA . LEU A 1 94 ? -15.560 -10.982 7.535 1.00 93.50 94 LEU A CA 1
ATOM 696 C C . LEU A 1 94 ? -17.002 -11.505 7.458 1.00 93.50 94 LEU A C 1
ATOM 698 O O . LEU A 1 94 ? -17.583 -11.830 8.491 1.00 93.50 94 LEU A O 1
ATOM 702 N N . GLY A 1 95 ? -17.597 -11.568 6.262 1.00 94.69 95 GLY A N 1
ATOM 703 C CA . GLY A 1 95 ? -18.977 -12.020 6.062 1.00 94.69 95 GLY A CA 1
ATOM 704 C C . GLY A 1 95 ? -20.034 -11.118 6.711 1.00 94.69 95 GLY A C 1
ATOM 705 O O . GLY A 1 95 ? -21.180 -11.530 6.867 1.00 94.69 95 GLY A O 1
ATOM 706 N N . THR A 1 96 ? -19.670 -9.897 7.111 1.00 92.75 96 THR A N 1
ATOM 707 C CA . THR A 1 96 ? -20.566 -8.961 7.798 1.00 92.75 96 THR A CA 1
ATOM 708 C C . THR A 1 96 ? -20.248 -7.513 7.438 1.00 92.75 96 THR A C 1
ATOM 710 O O . THR A 1 96 ? -19.135 -7.179 7.032 1.00 92.75 96 THR A O 1
ATOM 713 N N . ARG A 1 97 ? -21.238 -6.629 7.593 1.00 92.44 97 ARG A N 1
ATOM 714 C CA . ARG A 1 97 ? -21.051 -5.181 7.431 1.00 92.44 97 ARG A CA 1
ATOM 715 C C . ARG A 1 97 ? -20.241 -4.632 8.606 1.00 92.44 97 ARG A C 1
ATOM 717 O O . ARG A 1 97 ? -20.345 -5.134 9.719 1.00 92.44 97 ARG A O 1
ATOM 724 N N . ILE A 1 98 ? -19.481 -3.559 8.371 1.00 94.62 98 ILE A N 1
ATOM 725 C CA . ILE A 1 98 ? -18.579 -2.970 9.381 1.00 94.62 98 ILE A CA 1
ATOM 726 C C . ILE A 1 98 ? -18.993 -1.516 9.698 1.00 94.62 98 ILE A C 1
ATOM 728 O O . ILE A 1 98 ? -18.190 -0.587 9.561 1.00 94.62 98 ILE A O 1
ATOM 732 N N . PRO A 1 99 ? -20.272 -1.235 10.026 1.00 93.19 99 PRO A N 1
ATOM 733 C CA . PRO A 1 99 ? -20.687 0.122 10.369 1.00 93.19 99 PRO A CA 1
ATOM 734 C C . PRO A 1 99 ? -20.002 0.559 11.670 1.00 93.19 99 PRO A C 1
ATOM 736 O O . PRO A 1 99 ? -19.936 -0.190 12.639 1.00 93.19 99 PRO A O 1
ATOM 739 N N . GLN A 1 100 ? -19.475 1.784 11.696 1.00 91.38 100 GLN A N 1
ATOM 740 C CA . GLN A 1 100 ? -18.679 2.272 12.828 1.00 91.38 100 GLN A CA 1
ATOM 741 C C . GLN A 1 100 ? -19.440 2.264 14.161 1.00 91.38 100 GLN A C 1
ATOM 743 O O . GLN A 1 100 ? -18.826 2.033 15.198 1.00 91.38 100 GLN A O 1
ATOM 748 N N . ALA A 1 101 ? -20.756 2.485 14.126 1.00 93.31 101 ALA A N 1
ATOM 749 C CA . ALA A 1 101 ? -21.606 2.479 15.313 1.00 93.31 101 ALA A CA 1
ATOM 750 C C . ALA A 1 101 ? -21.710 1.093 15.974 1.00 93.31 101 ALA A C 1
ATOM 752 O O . ALA A 1 101 ? -21.743 1.016 17.198 1.00 93.31 101 ALA A O 1
ATOM 753 N N . ASP A 1 102 ? -21.704 0.015 15.184 1.00 93.31 102 ASP A N 1
ATOM 754 C CA . ASP A 1 102 ? -21.955 -1.338 15.700 1.00 93.31 102 ASP A CA 1
ATOM 755 C C . ASP A 1 102 ? -20.651 -2.036 16.114 1.00 93.31 102 ASP A C 1
ATOM 757 O O . ASP A 1 102 ? -20.648 -2.907 16.980 1.00 93.31 102 ASP A O 1
ATOM 761 N N . VAL A 1 103 ? -19.524 -1.653 15.500 1.00 93.62 103 VAL A N 1
ATOM 762 C CA . VAL A 1 103 ? -18.201 -2.253 15.753 1.00 93.62 103 VAL A CA 1
ATOM 763 C C . VAL A 1 103 ? -17.114 -1.200 16.040 1.00 93.62 103 VAL A C 1
ATOM 765 O O . VAL A 1 103 ? -16.066 -1.184 15.384 1.00 93.62 103 VAL A O 1
ATOM 768 N N . PRO A 1 104 ? -17.304 -0.317 17.039 1.00 93.44 104 PRO A N 1
ATOM 769 C CA . PRO A 1 104 ? -16.399 0.805 17.301 1.00 93.44 104 PRO A CA 1
ATOM 770 C C . PRO A 1 104 ? -14.968 0.364 17.649 1.00 93.44 104 PRO A C 1
ATOM 772 O O . PRO A 1 104 ? -14.005 0.972 17.182 1.00 93.44 104 PRO A O 1
ATOM 775 N N . HIS A 1 105 ? -14.802 -0.736 18.392 1.00 95.31 105 HIS A N 1
ATOM 776 C CA . HIS A 1 105 ? -13.477 -1.266 18.741 1.00 95.31 105 HIS A CA 1
ATOM 777 C C . HIS A 1 105 ? -12.716 -1.826 17.535 1.00 95.31 105 HIS A C 1
ATOM 779 O O . HIS A 1 105 ? -11.493 -1.714 17.476 1.00 95.31 105 HIS A O 1
ATOM 785 N N . LEU A 1 106 ? -13.422 -2.380 16.543 1.00 94.81 106 LEU A N 1
ATOM 786 C CA . LEU A 1 106 ? -12.795 -2.815 15.296 1.00 94.81 106 LEU A CA 1
ATOM 787 C C . LEU A 1 106 ? -12.284 -1.609 14.500 1.00 94.81 106 LEU A C 1
ATOM 789 O O . LEU A 1 106 ? -11.181 -1.647 13.961 1.00 94.81 106 LEU A O 1
ATOM 793 N N . HIS A 1 107 ? -13.050 -0.515 14.457 1.00 94.94 107 HIS A N 1
ATOM 794 C CA . HIS A 1 107 ? -12.595 0.724 13.822 1.00 94.94 107 HIS A CA 1
ATOM 795 C C . HIS A 1 107 ? -11.367 1.304 14.523 1.00 94.94 107 HIS A C 1
ATOM 797 O O . HIS A 1 107 ? -10.416 1.683 13.840 1.00 94.94 107 HIS A O 1
ATOM 803 N N . GLU A 1 108 ? -11.343 1.326 15.859 1.00 94.88 108 GLU A N 1
ATOM 804 C CA . GLU A 1 108 ? -10.161 1.753 16.615 1.00 94.88 108 GLU A CA 1
ATOM 805 C C . GLU A 1 108 ? -8.945 0.874 16.287 1.00 94.88 108 GLU A C 1
ATOM 807 O O . GLU A 1 108 ? -7.889 1.400 15.924 1.00 94.88 108 GLU A O 1
ATOM 812 N N . LEU A 1 109 ? -9.109 -0.452 16.339 1.00 95.81 109 LEU A N 1
ATOM 813 C CA . LEU A 1 109 ? -8.061 -1.415 16.006 1.00 95.81 109 LEU A CA 1
ATOM 814 C C . LEU A 1 109 ? -7.466 -1.127 14.625 1.00 95.81 109 LEU A C 1
ATOM 816 O O . LEU A 1 109 ? -6.264 -0.900 14.501 1.00 95.81 109 LEU A O 1
ATOM 820 N N . LEU A 1 110 ? -8.311 -1.053 13.595 1.00 95.31 110 LEU A N 1
ATOM 821 C CA . LEU A 1 110 ? -7.876 -0.828 12.218 1.00 95.31 110 LEU A CA 1
ATOM 822 C C . LEU A 1 110 ? -7.176 0.529 12.041 1.00 95.31 110 LEU A C 1
ATOM 824 O O . LEU A 1 110 ? -6.162 0.616 11.343 1.00 95.31 110 LEU A O 1
ATOM 828 N N . GLN A 1 111 ? -7.672 1.594 12.679 1.00 95.06 111 GLN A N 1
ATOM 829 C CA . GLN A 1 111 ? -7.056 2.922 12.599 1.00 95.06 111 GLN A CA 1
ATOM 830 C C . GLN A 1 111 ? -5.668 2.959 13.248 1.00 95.06 111 GLN A C 1
ATOM 832 O O . GLN A 1 111 ? -4.731 3.534 12.680 1.00 95.06 111 GLN A O 1
ATOM 837 N N . ARG A 1 112 ? -5.520 2.337 14.421 1.00 95.81 112 ARG A N 1
ATOM 838 C CA . ARG A 1 112 ? -4.250 2.280 15.155 1.00 95.81 112 ARG A CA 1
ATOM 839 C C . ARG A 1 112 ? -3.243 1.380 14.439 1.00 95.81 112 ARG A C 1
ATOM 841 O O . ARG A 1 112 ? -2.122 1.824 14.190 1.00 95.81 112 ARG A O 1
ATOM 848 N N . SER A 1 113 ? -3.662 0.202 13.972 1.00 95.56 113 SER A N 1
ATOM 849 C CA . SER A 1 113 ? -2.831 -0.680 13.141 1.00 95.56 113 SER A CA 1
ATOM 850 C C . SER A 1 113 ? -2.361 0.013 11.861 1.00 95.56 113 SER A C 1
ATOM 852 O O . SER A 1 113 ? -1.188 -0.079 11.498 1.00 95.56 113 SER A O 1
ATOM 854 N N . ARG A 1 114 ? -3.227 0.791 11.194 1.00 94.69 114 ARG A N 1
ATOM 855 C CA . ARG A 1 114 ? -2.829 1.575 10.015 1.00 94.69 114 ARG A CA 1
ATOM 856 C C . ARG A 1 114 ? -1.718 2.579 10.329 1.00 94.69 114 ARG A C 1
ATOM 858 O O . ARG A 1 114 ? -0.874 2.827 9.465 1.00 94.69 114 ARG A O 1
ATOM 865 N N . ARG A 1 115 ? -1.686 3.174 11.527 1.00 94.50 115 ARG A N 1
ATOM 866 C CA . ARG A 1 115 ? -0.579 4.069 11.907 1.00 94.50 115 ARG A CA 1
ATOM 867 C C . ARG A 1 115 ? 0.736 3.336 12.068 1.00 94.50 115 ARG A C 1
ATOM 869 O O . ARG A 1 115 ? 1.739 3.834 11.557 1.00 94.50 115 ARG A O 1
ATOM 876 N N . ASP A 1 116 ? 0.728 2.169 12.698 1.00 95.88 116 ASP A N 1
ATOM 877 C CA . ASP A 1 116 ? 1.940 1.359 12.829 1.00 95.88 116 ASP A CA 1
ATOM 878 C C . ASP A 1 116 ? 2.456 0.926 11.449 1.00 95.88 116 ASP A C 1
ATOM 880 O O . ASP A 1 116 ? 3.632 1.120 11.140 1.00 95.88 116 ASP A O 1
ATOM 884 N N . LEU A 1 117 ? 1.565 0.466 10.561 1.00 93.88 117 LEU A N 1
ATOM 885 C CA . LEU A 1 117 ? 1.903 0.114 9.174 1.00 93.88 117 LEU A CA 1
ATOM 886 C C . LEU A 1 117 ? 2.479 1.306 8.391 1.00 93.88 117 LEU A C 1
ATOM 888 O O . LEU A 1 117 ? 3.468 1.171 7.664 1.00 93.88 117 LEU A O 1
ATOM 892 N N . SER A 1 118 ? 1.900 2.498 8.560 1.00 93.31 118 SER A N 1
ATOM 893 C CA . SER A 1 118 ? 2.427 3.723 7.950 1.00 93.31 118 SER A CA 1
ATOM 894 C C . SER A 1 118 ? 3.846 4.025 8.435 1.00 93.31 118 SER A C 1
ATOM 896 O O . SER A 1 118 ? 4.694 4.404 7.628 1.00 93.31 118 SER A O 1
ATOM 898 N N . GLY A 1 119 ? 4.116 3.850 9.730 1.00 94.31 119 GLY A N 1
ATOM 899 C CA . GLY A 1 119 ? 5.444 4.038 10.308 1.00 94.31 119 GLY A CA 1
ATOM 900 C C . GLY A 1 119 ? 6.457 3.001 9.815 1.00 94.31 119 GLY A C 1
ATOM 901 O O . GLY A 1 119 ? 7.568 3.366 9.434 1.00 94.31 119 GLY A O 1
ATOM 902 N N . ALA A 1 120 ? 6.060 1.729 9.748 1.00 95.62 120 ALA A N 1
ATOM 903 C CA . ALA A 1 120 ? 6.913 0.616 9.330 1.00 95.62 120 ALA A CA 1
ATOM 904 C C . ALA A 1 120 ? 7.486 0.798 7.912 1.00 95.62 120 ALA A C 1
ATOM 906 O O . ALA A 1 120 ? 8.659 0.521 7.663 1.00 95.62 120 ALA A O 1
ATOM 907 N N . THR A 1 121 ? 6.698 1.329 6.972 1.00 94.75 121 THR A N 1
ATOM 908 C CA . THR A 1 121 ? 7.134 1.507 5.570 1.00 94.75 121 THR A CA 1
ATOM 909 C C . THR A 1 121 ? 7.965 2.770 5.316 1.00 94.75 121 THR A C 1
ATOM 911 O O . THR A 1 121 ? 8.528 2.930 4.229 1.00 94.75 121 THR A O 1
ATOM 914 N N . LYS A 1 122 ? 8.041 3.681 6.293 1.00 93.88 122 LYS A N 1
ATOM 915 C CA . LYS A 1 122 ? 8.532 5.049 6.092 1.00 93.88 122 LYS A CA 1
ATOM 916 C C . LYS A 1 122 ? 10.006 5.109 5.681 1.00 93.88 122 LYS A C 1
ATOM 918 O O . LYS A 1 122 ? 10.325 5.769 4.699 1.00 93.88 122 LYS A O 1
ATOM 923 N N . ARG A 1 123 ? 10.887 4.357 6.350 1.00 95.12 123 ARG A N 1
ATOM 924 C CA . ARG A 1 123 ? 12.342 4.417 6.105 1.00 95.12 123 ARG A CA 1
ATOM 925 C C . ARG A 1 123 ? 12.738 4.042 4.677 1.00 95.12 123 ARG A C 1
ATOM 927 O O . ARG A 1 123 ? 13.502 4.768 4.052 1.00 95.12 123 ARG A O 1
ATOM 934 N N . ALA A 1 124 ? 12.206 2.944 4.136 1.00 96.62 124 ALA A N 1
ATOM 935 C CA . ALA A 1 124 ? 12.491 2.557 2.752 1.00 96.62 124 ALA A CA 1
ATOM 936 C C . ALA A 1 124 ? 11.948 3.585 1.742 1.00 96.62 124 ALA A C 1
ATOM 938 O O . ALA A 1 124 ? 12.611 3.890 0.753 1.00 96.62 124 ALA A O 1
ATOM 939 N N . LYS A 1 125 ? 10.763 4.161 1.992 1.00 95.31 125 LYS A N 1
ATOM 940 C CA . LYS A 1 125 ? 10.201 5.223 1.139 1.00 95.31 125 LYS A CA 1
ATOM 941 C C . LYS A 1 125 ? 11.086 6.465 1.134 1.00 95.31 125 LYS A C 1
ATOM 943 O O . LYS A 1 125 ? 11.389 6.975 0.058 1.00 95.31 125 LYS A O 1
ATOM 948 N N . GLU A 1 126 ? 11.504 6.906 2.319 1.00 95.50 126 GLU A N 1
ATOM 949 C CA . GLU A 1 126 ? 12.364 8.074 2.500 1.00 95.50 126 GLU A CA 1
ATOM 950 C C . GLU A 1 126 ? 13.726 7.894 1.837 1.00 95.50 126 GLU A C 1
ATOM 952 O O . GLU A 1 126 ? 14.211 8.826 1.204 1.00 95.50 126 GLU A O 1
ATOM 957 N N . HIS A 1 127 ? 14.301 6.695 1.940 1.00 96.69 127 HIS A N 1
ATOM 958 C CA . HIS A 1 127 ? 15.603 6.373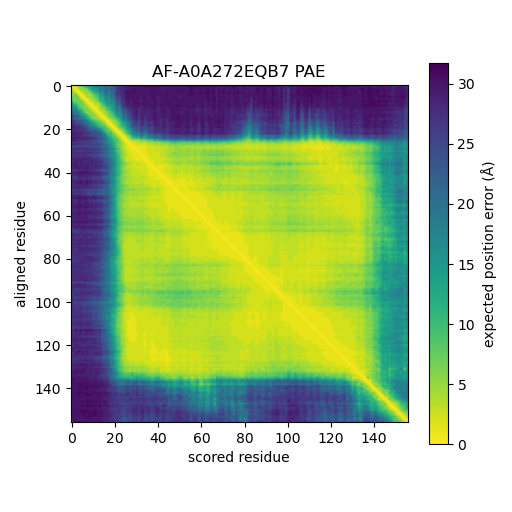 1.370 1.00 96.69 127 HIS A CA 1
ATOM 959 C C . HIS A 1 127 ? 15.568 6.228 -0.160 1.00 96.69 127 HIS A C 1
ATOM 961 O O . HIS A 1 127 ? 16.386 6.828 -0.849 1.00 96.69 127 HIS A O 1
ATOM 967 N N . TYR A 1 128 ? 14.624 5.455 -0.712 1.00 95.88 128 TYR A N 1
ATOM 968 C CA . TYR A 1 128 ? 14.628 5.132 -2.145 1.00 95.88 128 TYR A CA 1
ATOM 969 C C . TYR A 1 128 ? 13.901 6.148 -3.032 1.00 95.88 128 TYR A C 1
ATOM 971 O O . TYR A 1 128 ? 14.150 6.166 -4.236 1.00 95.88 128 TYR A O 1
ATOM 979 N N . GLN A 1 129 ? 12.961 6.937 -2.491 1.00 94.06 129 GLN A N 1
ATOM 980 C CA . GLN A 1 129 ? 12.228 7.993 -3.219 1.00 94.06 129 GLN A CA 1
ATOM 981 C C . GLN A 1 129 ? 11.733 7.572 -4.615 1.00 94.06 129 GLN A C 1
ATOM 983 O O . GLN A 1 129 ? 11.791 8.318 -5.598 1.00 94.06 129 GLN A O 1
ATOM 988 N N . ARG A 1 130 ? 11.252 6.327 -4.733 1.00 92.06 130 ARG A N 1
ATOM 989 C CA . ARG A 1 130 ? 10.884 5.747 -6.027 1.00 92.06 130 ARG A CA 1
ATOM 990 C C . ARG A 1 130 ? 9.754 6.555 -6.672 1.00 92.06 130 ARG A C 1
ATOM 992 O O . ARG A 1 130 ? 8.635 6.599 -6.158 1.00 92.06 130 ARG A O 1
ATOM 999 N N . LYS A 1 131 ? 10.009 7.100 -7.866 1.00 89.12 131 LYS A N 1
ATOM 1000 C CA . LYS A 1 131 ? 8.986 7.795 -8.666 1.00 89.12 131 LYS A CA 1
ATOM 1001 C C . LYS A 1 131 ? 7.820 6.861 -9.001 1.00 89.12 131 LYS A C 1
ATOM 1003 O O . LYS A 1 131 ? 8.030 5.806 -9.612 1.00 89.12 131 LYS A O 1
ATOM 1008 N N . ARG A 1 132 ? 6.601 7.282 -8.643 1.00 87.81 132 ARG A N 1
ATOM 1009 C CA . ARG A 1 132 ? 5.338 6.608 -8.993 1.00 87.81 132 ARG A CA 1
ATOM 1010 C C . ARG A 1 132 ? 5.179 6.511 -10.517 1.00 87.81 132 ARG A C 1
ATOM 1012 O O . ARG A 1 132 ? 5.655 7.417 -11.199 1.00 87.81 132 ARG A O 1
ATOM 1019 N N . PRO A 1 133 ? 4.488 5.487 -11.057 1.00 84.25 133 PRO A N 1
ATOM 1020 C CA . PRO A 1 133 ? 4.265 5.358 -12.499 1.00 84.25 133 PRO A CA 1
ATOM 1021 C C . PRO A 1 133 ? 3.702 6.630 -13.143 1.00 84.25 133 PRO A C 1
ATOM 1023 O O . PRO A 1 133 ? 4.289 7.112 -14.103 1.00 84.25 133 PRO A O 1
ATOM 1026 N N . LEU A 1 134 ? 2.669 7.243 -12.549 1.00 78.81 134 LEU A N 1
ATOM 1027 C CA . LEU A 1 134 ? 2.059 8.485 -13.053 1.00 78.81 134 LEU A CA 1
ATOM 1028 C C . LEU A 1 134 ? 3.018 9.691 -13.106 1.00 78.81 134 LEU A C 1
ATOM 1030 O O . LEU A 1 134 ? 2.838 10.578 -13.928 1.00 78.81 134 LEU A O 1
ATOM 1034 N N . ASN A 1 135 ? 4.078 9.692 -12.294 1.00 78.69 135 ASN A N 1
ATOM 1035 C CA . ASN A 1 135 ? 5.061 10.779 -12.233 1.00 78.69 135 ASN A CA 1
ATOM 1036 C C . ASN A 1 135 ? 6.230 10.560 -13.210 1.00 78.69 135 ASN A C 1
ATOM 1038 O O . ASN A 1 135 ? 7.236 11.270 -13.146 1.00 78.69 135 ASN A O 1
ATOM 1042 N N . ARG A 1 136 ? 6.167 9.535 -14.070 1.00 74.25 136 ARG A N 1
ATOM 1043 C CA . ARG A 1 136 ? 7.225 9.225 -15.037 1.00 74.25 136 ARG A CA 1
ATOM 1044 C C . ARG A 1 136 ? 6.851 9.768 -16.425 1.00 74.25 136 ARG A C 1
ATOM 1046 O O . ARG A 1 136 ? 5.749 9.488 -16.892 1.00 74.25 136 ARG A O 1
ATOM 1053 N N . PRO A 1 137 ? 7.782 10.416 -17.154 1.00 63.00 137 PRO A N 1
ATOM 1054 C CA . PRO A 1 137 ? 7.508 11.008 -18.475 1.00 63.00 137 PRO A CA 1
ATOM 1055 C C . PRO A 1 137 ? 6.968 10.026 -19.528 1.00 63.00 137 PRO A C 1
ATOM 1057 O O . PRO A 1 137 ? 6.281 10.404 -20.472 1.00 63.00 137 PRO A O 1
ATOM 1060 N N . ARG A 1 138 ? 7.306 8.736 -19.393 1.00 60.78 138 ARG A N 1
ATOM 1061 C CA . ARG A 1 138 ? 6.847 7.673 -20.302 1.00 60.78 138 ARG A CA 1
ATOM 1062 C C . ARG A 1 138 ? 5.385 7.269 -20.047 1.00 60.78 138 ARG A C 1
ATOM 1064 O O . ARG A 1 138 ? 4.786 6.650 -20.913 1.00 60.78 138 ARG A O 1
ATOM 1071 N N . PHE A 1 139 ? 4.822 7.614 -18.888 1.00 61.47 139 PHE A N 1
ATOM 1072 C CA . PHE A 1 139 ? 3.416 7.379 -18.550 1.00 61.47 139 PHE A CA 1
ATOM 1073 C C . PHE A 1 139 ? 2.536 8.580 -18.907 1.00 61.47 139 PHE A C 1
ATOM 1075 O O . PHE A 1 139 ? 1.470 8.383 -19.481 1.00 61.47 139 PHE A O 1
ATOM 1082 N N . THR A 1 140 ? 2.989 9.812 -18.650 1.00 53.31 140 THR A N 1
ATOM 1083 C CA . THR A 1 140 ? 2.217 11.048 -18.899 1.00 53.31 140 THR A CA 1
ATOM 1084 C C . THR A 1 140 ? 1.776 11.228 -20.354 1.00 53.31 140 THR A C 1
ATOM 1086 O O . THR A 1 140 ? 0.667 11.699 -20.586 1.00 53.31 140 THR A O 1
ATOM 1089 N N . ARG A 1 141 ? 2.553 10.753 -21.338 1.00 51.47 141 ARG A N 1
ATOM 1090 C CA . ARG A 1 141 ? 2.162 10.817 -22.762 1.00 51.47 141 ARG A CA 1
ATOM 1091 C C . ARG A 1 141 ? 0.930 9.982 -23.140 1.00 51.47 141 ARG A C 1
ATOM 1093 O O . ARG A 1 141 ? 0.312 10.263 -24.156 1.00 51.47 141 ARG A O 1
ATOM 1100 N N . HIS A 1 142 ? 0.545 8.981 -22.346 1.00 50.88 142 HIS A N 1
ATOM 1101 C CA . HIS A 1 142 ? -0.751 8.302 -22.515 1.00 50.88 142 HIS A CA 1
ATOM 1102 C C . HIS A 1 142 ? -1.882 8.981 -21.728 1.00 50.88 142 HIS A C 1
ATOM 1104 O O . HIS A 1 142 ? -3.047 8.722 -22.006 1.00 50.88 142 HIS A O 1
ATOM 1110 N N . PHE A 1 143 ? -1.564 9.847 -20.761 1.00 48.72 143 PHE A N 1
ATOM 1111 C CA . PHE A 1 143 ? -2.558 10.541 -19.940 1.00 48.72 143 PHE A CA 1
ATOM 1112 C C . PHE A 1 143 ? -3.109 11.814 -20.588 1.00 48.72 143 PHE A C 1
ATOM 1114 O O . PHE A 1 143 ? -4.294 12.079 -20.413 1.00 48.72 143 PHE A O 1
ATOM 1121 N N . GLU A 1 144 ? -2.312 12.558 -21.366 1.00 43.59 144 GLU A N 1
ATOM 1122 C CA . GLU A 1 144 ? -2.821 13.700 -22.156 1.00 43.59 144 GLU A CA 1
ATOM 1123 C C . GLU A 1 144 ? -3.912 13.269 -23.146 1.00 43.59 144 GLU A C 1
ATOM 1125 O O . GLU A 1 144 ? -4.903 13.970 -23.316 1.00 43.59 144 GLU A O 1
ATOM 1130 N N . ALA A 1 145 ? -3.795 12.065 -23.712 1.00 44.75 145 ALA A N 1
ATOM 1131 C CA . ALA A 1 145 ? -4.815 11.486 -24.584 1.00 44.75 145 ALA A CA 1
ATOM 1132 C C . ALA A 1 145 ? -6.095 11.035 -23.845 1.00 44.75 145 ALA A C 1
ATOM 1134 O O . ALA A 1 145 ? -7.090 10.727 -24.492 1.00 44.75 145 ALA A O 1
ATOM 1135 N N . LEU A 1 146 ? -6.080 10.966 -22.507 1.00 50.28 146 LEU A N 1
ATOM 1136 C CA . LEU A 1 146 ? -7.154 10.392 -21.680 1.00 50.28 146 LEU A CA 1
ATOM 1137 C C . LEU A 1 146 ? -7.742 11.391 -20.664 1.00 50.28 146 LEU A C 1
ATOM 1139 O O . LEU A 1 146 ? -8.397 10.967 -19.711 1.00 50.28 146 LEU A O 1
ATOM 1143 N N . SER A 1 147 ? -7.487 12.698 -20.839 1.00 45.53 147 SER A N 1
ATOM 1144 C CA . SER A 1 147 ? -8.080 13.805 -20.058 1.00 45.53 147 SER A CA 1
ATOM 1145 C C . SER A 1 147 ? -8.066 13.607 -18.532 1.00 45.53 147 SER A C 1
ATOM 1147 O O . SER A 1 147 ? -8.998 13.992 -17.828 1.00 45.53 147 SER A O 1
ATOM 1149 N N . TRP A 1 148 ? -7.017 12.980 -17.996 1.00 44.34 148 TRP A N 1
ATOM 1150 C CA . TRP A 1 148 ? -6.877 12.786 -16.555 1.00 44.34 148 TRP A CA 1
ATOM 1151 C C . TRP A 1 148 ? -6.335 14.064 -15.907 1.00 44.34 148 TRP A C 1
ATOM 1153 O O . TRP A 1 148 ? -5.188 14.442 -16.146 1.00 44.34 148 TRP A O 1
ATOM 1163 N N . GLN A 1 149 ? -7.141 14.712 -15.065 1.00 42.44 149 GLN A N 1
ATOM 1164 C CA . GLN A 1 149 ? -6.660 15.748 -14.154 1.00 42.44 149 GLN A CA 1
ATOM 1165 C C . GLN A 1 149 ? -6.150 15.092 -12.863 1.00 42.44 149 GLN A C 1
ATOM 1167 O O . GLN A 1 149 ? -6.861 14.266 -12.281 1.00 42.44 149 GLN A O 1
ATOM 1172 N N . PRO A 1 150 ? -4.950 15.452 -12.373 1.00 39.84 150 PRO A N 1
ATOM 1173 C CA . PRO A 1 150 ? -4.514 15.025 -11.057 1.00 39.84 150 PRO A CA 1
ATOM 1174 C C . PRO A 1 150 ? -5.491 15.574 -10.017 1.00 39.84 150 PRO A C 1
ATOM 1176 O O . PRO A 1 150 ? -5.558 16.782 -9.798 1.00 39.84 150 PRO A O 1
ATOM 1179 N N . SER A 1 151 ? -6.238 14.699 -9.344 1.00 41.84 151 SER A N 1
ATOM 1180 C CA . SER A 1 151 ? -6.889 15.064 -8.088 1.00 41.84 151 SER A CA 1
ATOM 1181 C C . SER A 1 151 ? -5.766 15.411 -7.113 1.00 41.84 151 SER A C 1
ATOM 1183 O O . SER A 1 151 ? -5.008 14.518 -6.729 1.00 41.84 151 SER A O 1
ATOM 1185 N N . GLY A 1 152 ? -5.608 16.701 -6.806 1.00 32.56 152 GLY A N 1
ATOM 1186 C CA . GLY A 1 152 ? -4.510 17.315 -6.051 1.00 32.56 152 GLY A CA 1
ATOM 1187 C C . GLY A 1 152 ? -4.364 16.865 -4.593 1.00 32.56 152 GLY A C 1
ATOM 1188 O O . GLY A 1 152 ? -4.246 17.691 -3.695 1.00 32.56 152 GLY A O 1
ATOM 1189 N N . GLY A 1 153 ? -4.342 15.561 -4.339 1.00 29.05 153 GLY A N 1
ATOM 1190 C CA . GLY A 1 153 ? -3.913 14.981 -3.081 1.00 29.05 153 GLY A CA 1
ATOM 1191 C C . GLY A 1 153 ? -2.395 14.998 -3.017 1.00 29.05 153 GLY A C 1
ATOM 1192 O O . GLY A 1 153 ? -1.736 14.025 -3.384 1.00 29.05 153 GLY A O 1
ATOM 1193 N N . VAL A 1 154 ? -1.837 16.109 -2.538 1.00 29.16 154 VAL A N 1
ATOM 1194 C CA . VAL A 1 154 ? -0.540 16.085 -1.860 1.00 29.16 154 VAL A CA 1
ATOM 1195 C C . VAL A 1 154 ? -0.740 15.205 -0.629 1.00 29.16 154 VAL A C 1
ATOM 1197 O O . VAL A 1 154 ? -1.208 15.656 0.411 1.00 29.16 154 VAL A O 1
ATOM 1200 N N . TYR A 1 155 ? -0.488 13.910 -0.774 1.00 37.22 155 TYR A N 1
ATOM 1201 C CA . TYR A 1 155 ? -0.366 13.033 0.378 1.00 37.22 155 TYR A CA 1
ATOM 1202 C C . TYR A 1 155 ? 1.066 13.199 0.880 1.00 37.22 155 TYR A C 1
ATOM 1204 O O . TYR A 1 155 ? 1.993 12.715 0.229 1.00 37.22 155 TYR A O 1
ATOM 1212 N N . GLU A 1 156 ? 1.187 13.976 1.963 1.00 32.38 156 GLU A N 1
ATOM 1213 C CA . GLU A 1 156 ? 2.385 14.165 2.801 1.00 32.38 156 GLU A CA 1
ATOM 1214 C C . GLU A 1 156 ? 3.305 12.933 2.868 1.00 32.38 156 GLU A C 1
ATOM 1216 O O . GLU A 1 156 ? 2.793 11.797 3.037 1.00 32.38 156 GLU A O 1
#

Foldseek 3Di:
DDDDDDDDDDPPPPPPPPPPPPDPQQAAPDDLVRAAAQVVVDDADDDPPDPNVVVVLVVVVVVVVCPPPPVVVVVVQCPPCDPPSVVQVCCVVVVHGDPCVVCVVSVSVVSNNVVSVVSNNPNSCVVRVDDDSCRDPVNVVVVVVVVDDPPPPPPD

Mean predicted aligned error: 12.09 Å

InterPro domains:
  IPR036938 Phosphatidic acid phosphatase type 2/haloperoxidase superfamily [SSF48317] (24-138)